Protein AF-A0AA39PTC0-F1 (afdb_monomer_lite)

Radius of gyration: 23.81 Å; chains: 1; bounding box: 65×53×50 Å

InterPro domains:
  IPR001563 Peptidase S10, serine carboxypeptidase [PF00450] (90-148)
  IPR001563 Peptidase S10, serine carboxypeptidase [PTHR11802] (92-145)
  IPR029058 Alpha/Beta hydrolase fold [G3DSA:3.40.50.1820] (78-159)
  IPR029058 Alpha/Beta hydrolase fold [SSF53474] (86-148)

Sequence (159 aa):
MFTNTMIMIWTALTLIFSLLLQFCTATAPPPLLIIENPITLNSQATLTTCTNNDPTSLACLSSTYFTTLQHPLYPYHSVRIKKTTFCDTTVQAYTGYIDISQTCHLFFYFFESRSDPDRDDVVFWTNGGPGCSSLVGLFMELGPCHVDVLGNGAETKLE

Structure (mmCIF, N/CA/C/O backbone):
data_AF-A0AA39PTC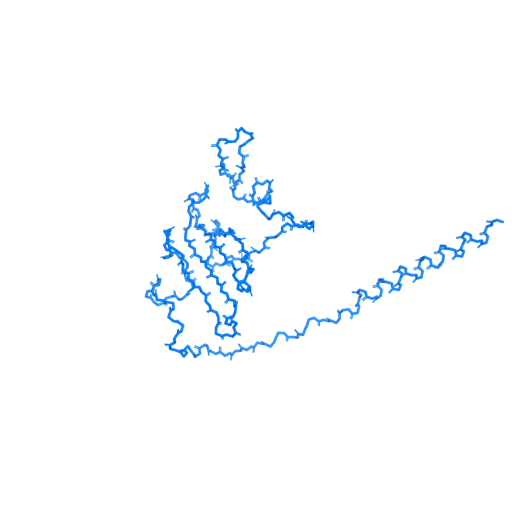0-F1
#
_entry.id   AF-A0AA39PTC0-F1
#
loop_
_atom_site.group_PDB
_atom_site.id
_atom_site.type_symbol
_atom_site.label_atom_id
_atom_site.label_alt_id
_atom_site.label_comp_id
_atom_site.label_asym_id
_atom_site.label_entity_id
_atom_site.label_seq_id
_atom_site.pdbx_PDB_ins_code
_atom_site.Cartn_x
_atom_site.Cartn_y
_atom_site.Cartn_z
_atom_site.occupancy
_atom_site.B_iso_or_equiv
_atom_site.auth_seq_id
_atom_site.auth_comp_id
_atom_site.auth_asym_id
_atom_site.auth_atom_id
_atom_site.pdbx_PDB_model_num
ATOM 1 N N . MET A 1 1 ? 37.214 -38.868 33.745 1.00 55.59 1 MET A N 1
ATOM 2 C CA . MET A 1 1 ? 36.815 -37.554 33.190 1.00 55.59 1 MET A CA 1
ATOM 3 C C . MET A 1 1 ? 35.956 -37.639 31.917 1.00 55.59 1 MET A C 1
ATOM 5 O O . MET A 1 1 ? 35.453 -36.608 31.508 1.00 55.59 1 MET A O 1
ATOM 9 N N . PHE A 1 2 ? 35.724 -38.821 31.320 1.00 53.22 2 PHE A N 1
ATOM 10 C CA . PHE A 1 2 ? 34.975 -38.960 30.052 1.00 53.22 2 PHE A CA 1
ATOM 11 C C . PHE A 1 2 ? 33.465 -39.245 30.186 1.00 53.22 2 PHE A C 1
ATOM 13 O O . PHE A 1 2 ? 32.731 -39.122 29.213 1.00 53.22 2 PHE A O 1
ATOM 20 N N . THR A 1 3 ? 32.970 -39.593 31.375 1.00 56.72 3 THR A N 1
ATOM 21 C CA . THR A 1 3 ? 31.566 -39.995 31.582 1.00 56.72 3 THR A CA 1
ATOM 22 C C . THR A 1 3 ? 30.594 -38.819 31.711 1.00 56.72 3 THR A C 1
ATOM 24 O O . THR A 1 3 ? 29.478 -38.897 31.209 1.00 56.72 3 THR A O 1
ATOM 27 N N . ASN A 1 4 ? 31.014 -37.698 32.305 1.00 54.69 4 ASN A N 1
ATOM 28 C CA . ASN A 1 4 ? 30.128 -36.542 32.509 1.00 54.69 4 ASN A CA 1
ATOM 29 C C . ASN A 1 4 ? 29.844 -35.770 31.209 1.00 54.69 4 ASN A C 1
ATOM 31 O O . ASN A 1 4 ? 28.731 -35.290 31.007 1.00 54.69 4 ASN A O 1
ATOM 35 N N . THR A 1 5 ? 30.811 -35.711 30.289 1.00 61.56 5 THR A N 1
ATOM 36 C CA . THR A 1 5 ? 30.650 -35.023 28.999 1.00 61.56 5 THR A CA 1
ATOM 37 C C . THR A 1 5 ? 29.716 -35.786 28.058 1.00 61.56 5 THR A C 1
ATOM 39 O O . THR A 1 5 ? 28.907 -35.172 27.369 1.00 61.56 5 THR A O 1
ATOM 42 N N . MET A 1 6 ? 29.757 -37.126 28.069 1.00 65.38 6 MET A N 1
ATOM 43 C CA . MET A 1 6 ? 28.820 -37.942 27.285 1.00 65.38 6 MET A CA 1
ATOM 44 C C . MET A 1 6 ? 27.375 -37.809 27.775 1.00 65.38 6 MET A C 1
ATOM 46 O O . MET A 1 6 ? 26.470 -37.742 26.949 1.00 65.38 6 MET A O 1
ATOM 50 N N . ILE A 1 7 ? 27.153 -37.717 29.090 1.00 72.44 7 ILE A N 1
ATOM 51 C CA . ILE A 1 7 ? 25.808 -37.546 29.663 1.00 72.44 7 ILE A CA 1
ATOM 52 C C . ILE A 1 7 ? 25.203 -36.200 29.248 1.00 72.44 7 ILE A C 1
ATOM 54 O O . ILE A 1 7 ? 24.040 -36.158 28.860 1.00 72.44 7 ILE A O 1
ATOM 58 N N . MET A 1 8 ? 25.990 -35.118 29.245 1.00 68.19 8 MET A N 1
ATOM 59 C CA . MET A 1 8 ? 25.512 -33.800 28.807 1.00 68.19 8 MET A CA 1
ATOM 60 C C . MET A 1 8 ? 25.172 -33.735 27.313 1.00 68.19 8 MET A C 1
ATOM 62 O O . MET A 1 8 ? 24.211 -33.074 26.926 1.00 68.19 8 MET A O 1
ATOM 66 N N . ILE A 1 9 ? 25.940 -34.419 26.462 1.00 76.88 9 ILE A N 1
ATOM 67 C CA . ILE A 1 9 ? 25.659 -34.467 25.020 1.00 76.88 9 ILE A CA 1
ATOM 68 C C . ILE A 1 9 ? 24.386 -35.278 24.758 1.00 76.88 9 ILE A C 1
ATOM 70 O O . ILE A 1 9 ? 23.563 -34.893 23.929 1.00 76.88 9 ILE A O 1
ATOM 74 N N . TRP A 1 10 ? 24.191 -36.372 25.497 1.00 72.56 10 TRP A N 1
ATOM 75 C CA . TRP A 1 10 ? 23.012 -37.218 25.348 1.00 72.56 10 TRP A CA 1
ATOM 76 C C . TRP A 1 10 ? 21.736 -36.502 25.805 1.00 72.56 10 TRP A C 1
ATOM 78 O O . TRP A 1 10 ? 20.737 -36.524 25.089 1.00 72.56 10 TRP A O 1
ATOM 88 N N . THR A 1 11 ? 21.778 -35.768 26.924 1.00 76.69 11 THR A N 1
ATOM 89 C CA . THR A 1 11 ? 20.628 -34.969 27.377 1.00 76.69 11 THR A CA 1
ATOM 90 C C . THR A 1 11 ? 20.315 -33.813 26.424 1.00 76.69 11 THR A C 1
ATOM 92 O O . THR A 1 11 ? 19.148 -33.607 26.088 1.00 76.69 11 THR A O 1
ATOM 95 N N . ALA A 1 12 ? 21.330 -33.116 25.901 1.00 75.94 12 ALA A N 1
ATOM 96 C CA . ALA A 1 12 ? 21.140 -32.047 24.919 1.00 75.94 12 ALA A CA 1
ATOM 97 C C . ALA A 1 12 ? 20.524 -32.556 23.602 1.00 75.94 12 ALA A C 1
ATOM 99 O O . ALA A 1 12 ? 19.589 -31.944 23.087 1.00 75.94 12 ALA A O 1
ATOM 100 N N . LEU A 1 13 ? 20.976 -33.706 23.090 1.00 76.06 13 LEU A N 1
ATOM 101 C CA . LEU A 1 13 ? 20.413 -34.314 21.879 1.00 76.06 13 LEU A CA 1
ATOM 102 C C . LEU A 1 13 ? 18.972 -34.795 22.088 1.00 76.06 13 LEU A C 1
ATOM 104 O O . LEU A 1 13 ? 18.135 -34.590 21.211 1.00 76.06 13 LEU A O 1
ATOM 108 N N . THR A 1 14 ? 18.646 -35.362 23.255 1.00 74.94 14 THR A N 1
ATOM 109 C CA . THR A 1 14 ? 17.258 -35.754 23.564 1.00 74.94 14 THR A CA 1
ATOM 110 C C . THR A 1 14 ? 16.320 -34.552 23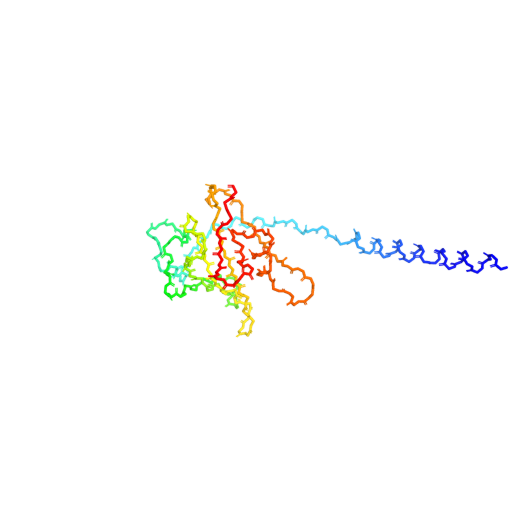.703 1.00 74.94 14 THR A C 1
ATOM 112 O O . THR A 1 14 ? 15.172 -34.628 23.265 1.00 74.94 14 THR A O 1
ATOM 115 N N . LEU A 1 15 ? 16.797 -33.418 24.230 1.00 73.50 15 LEU A N 1
ATOM 116 C CA . LEU A 1 15 ? 16.018 -32.177 24.310 1.00 73.50 15 LEU A CA 1
ATOM 117 C C . LEU A 1 15 ? 15.799 -31.552 22.928 1.00 73.50 15 LEU A C 1
ATOM 119 O O . LEU A 1 15 ? 14.682 -31.149 22.622 1.00 73.50 15 LEU A O 1
ATOM 123 N N . ILE A 1 16 ? 16.818 -31.542 22.064 1.00 79.62 16 ILE A N 1
ATOM 124 C CA . ILE A 1 16 ? 16.700 -31.046 20.683 1.00 79.62 16 ILE A CA 1
ATOM 125 C C . ILE A 1 16 ? 15.741 -31.923 19.867 1.00 79.62 16 ILE A C 1
ATOM 127 O O . ILE A 1 16 ? 14.890 -31.397 19.152 1.00 79.62 16 ILE A O 1
ATOM 131 N N . PHE A 1 17 ? 15.810 -33.249 20.018 1.00 73.12 17 PHE A N 1
ATOM 132 C CA . PHE A 1 17 ? 14.887 -34.175 19.356 1.00 73.12 17 PHE A CA 1
ATOM 133 C C . PHE A 1 17 ? 13.441 -34.017 19.859 1.00 73.12 17 PHE A C 1
ATOM 135 O O . PHE A 1 17 ? 12.502 -34.072 19.068 1.00 73.12 17 PHE A O 1
ATOM 142 N N . SER A 1 18 ? 13.257 -33.731 21.153 1.00 68.19 18 SER A N 1
ATOM 143 C CA . SER A 1 18 ? 11.934 -33.470 21.743 1.00 68.19 18 SER A CA 1
ATOM 144 C C . SER A 1 18 ? 11.350 -32.124 21.293 1.00 68.19 18 SER A C 1
ATOM 146 O O . SER A 1 18 ? 10.163 -32.046 20.988 1.00 68.19 18 SER A O 1
ATOM 148 N N . LEU A 1 19 ? 12.175 -31.076 21.174 1.00 63.25 19 LEU A N 1
ATOM 149 C CA . LEU A 1 19 ? 11.752 -29.785 20.619 1.00 63.25 19 LEU A CA 1
ATOM 150 C C . LEU A 1 19 ? 11.403 -29.889 19.127 1.00 63.25 19 LEU A C 1
ATOM 152 O O . LEU A 1 19 ? 10.414 -29.302 18.699 1.00 63.25 19 LEU A O 1
ATOM 156 N N . LEU A 1 20 ? 12.149 -30.675 18.345 1.00 61.69 20 LEU A N 1
ATOM 157 C CA . LEU A 1 20 ? 11.850 -30.919 16.928 1.00 61.69 20 LEU A CA 1
ATOM 158 C C . LEU A 1 20 ? 10.540 -31.699 16.724 1.00 61.69 20 LEU A C 1
ATOM 160 O O . LEU A 1 20 ? 9.801 -31.404 15.785 1.00 61.69 20 LEU A O 1
ATOM 164 N N . LEU A 1 21 ? 10.196 -32.629 17.623 1.00 58.66 21 LEU A N 1
ATOM 165 C CA . LEU A 1 21 ? 8.891 -33.304 17.605 1.00 58.66 21 LEU A CA 1
ATOM 166 C C . LEU A 1 21 ? 7.730 -32.352 17.955 1.00 58.66 21 LEU A C 1
ATOM 168 O O . LEU A 1 21 ? 6.632 -32.492 17.412 1.00 58.66 21 LEU A O 1
ATOM 172 N N . GLN A 1 22 ? 7.977 -31.353 18.808 1.00 54.62 22 GLN A N 1
ATOM 173 C CA . GLN A 1 22 ? 6.981 -30.348 19.191 1.00 54.62 22 GLN A CA 1
ATOM 174 C C . GLN A 1 22 ? 6.604 -29.420 18.019 1.00 54.62 22 GLN A C 1
ATOM 176 O O . GLN A 1 22 ? 5.454 -29.001 17.919 1.00 54.62 22 GLN A O 1
ATOM 181 N N . PHE A 1 23 ? 7.535 -29.142 17.096 1.00 50.25 23 PHE A N 1
ATOM 182 C CA . PHE A 1 23 ? 7.259 -28.358 15.880 1.00 50.25 23 PHE A CA 1
ATOM 183 C C . PHE A 1 23 ? 6.652 -29.183 14.732 1.00 50.25 23 PHE A C 1
ATOM 185 O O . PHE A 1 23 ? 6.116 -28.607 13.789 1.00 50.25 23 PHE A O 1
ATOM 192 N N . CYS A 1 24 ? 6.692 -30.518 14.805 1.00 46.88 24 CYS A N 1
ATOM 193 C CA . CYS A 1 24 ? 6.167 -31.400 13.756 1.00 46.88 24 CYS A CA 1
ATOM 194 C C . CYS A 1 24 ? 4.695 -31.810 13.976 1.00 46.88 24 CYS A C 1
ATOM 196 O O . CYS A 1 24 ? 4.053 -32.327 13.067 1.00 46.88 24 CYS A O 1
ATOM 198 N N . THR A 1 25 ? 4.131 -31.559 15.164 1.00 47.31 25 THR A N 1
ATOM 199 C CA . THR A 1 25 ? 2.728 -31.886 15.496 1.00 47.31 25 THR A CA 1
ATOM 200 C C . THR A 1 25 ? 1.783 -30.686 15.442 1.00 47.31 25 THR A C 1
ATOM 202 O O . THR A 1 25 ? 0.636 -30.789 15.878 1.00 47.31 25 THR A O 1
ATOM 205 N N . ALA A 1 26 ? 2.214 -29.570 14.842 1.00 43.88 26 ALA A N 1
ATOM 206 C CA . ALA A 1 26 ? 1.293 -28.538 14.385 1.00 43.88 26 ALA A CA 1
ATOM 207 C C . ALA A 1 26 ? 0.430 -29.126 13.259 1.00 43.88 26 ALA A C 1
ATOM 209 O O . ALA A 1 26 ? 0.799 -29.166 12.088 1.00 43.88 26 ALA A O 1
ATOM 210 N N . THR A 1 27 ? -0.699 -29.672 13.695 1.00 47.50 27 THR A N 1
ATOM 211 C CA . THR A 1 27 ? -1.853 -30.118 12.928 1.00 47.50 27 THR A CA 1
ATOM 212 C C . THR A 1 27 ? -2.045 -29.306 11.657 1.00 47.50 27 THR A C 1
ATOM 214 O O . THR A 1 27 ? -2.059 -28.075 11.693 1.00 47.50 27 THR A O 1
ATOM 217 N N . ALA A 1 28 ? -2.216 -30.041 10.559 1.00 52.59 28 ALA A N 1
ATOM 218 C CA . ALA A 1 28 ? -2.551 -29.543 9.238 1.00 52.59 28 ALA A CA 1
ATOM 219 C C . ALA A 1 28 ? -3.572 -28.387 9.280 1.00 52.59 28 ALA A C 1
ATOM 221 O O . ALA A 1 28 ? -4.484 -28.412 10.115 1.00 52.59 28 ALA A O 1
ATOM 222 N N . PRO A 1 29 ? -3.461 -27.401 8.372 1.00 52.69 29 PRO A N 1
ATOM 223 C CA . PRO A 1 29 ? -4.493 -26.386 8.227 1.00 52.69 29 PRO A CA 1
ATOM 224 C C . PRO A 1 29 ? -5.843 -27.083 7.976 1.00 52.69 29 PRO A C 1
ATOM 226 O O . PRO A 1 29 ? -5.893 -28.042 7.197 1.00 52.69 29 PRO A O 1
ATOM 229 N N . PRO A 1 30 ? -6.930 -26.658 8.646 1.00 52.47 30 PRO A N 1
ATOM 230 C CA . PRO A 1 30 ? -8.250 -27.217 8.394 1.00 52.47 30 PRO A CA 1
ATOM 231 C C . PRO A 1 30 ? -8.582 -27.075 6.901 1.00 52.47 30 PRO A C 1
ATOM 233 O O . PRO A 1 30 ? -8.183 -26.081 6.286 1.00 52.47 30 PRO A O 1
ATOM 236 N N . PRO A 1 31 ? -9.286 -28.051 6.300 1.00 41.75 31 PRO A N 1
ATOM 237 C CA . PRO A 1 31 ? -9.683 -27.954 4.906 1.00 41.75 31 PRO A CA 1
ATOM 238 C C . PRO A 1 31 ? -10.467 -26.658 4.717 1.00 41.75 31 PRO A C 1
ATOM 240 O O . PRO A 1 31 ? -11.396 -26.368 5.475 1.00 41.75 31 PRO A O 1
ATOM 243 N N . LEU A 1 32 ? -10.052 -25.878 3.719 1.00 38.69 32 LEU A N 1
ATOM 244 C CA . LEU A 1 32 ? -10.781 -24.714 3.243 1.00 38.69 32 LEU A CA 1
ATOM 245 C C . LEU A 1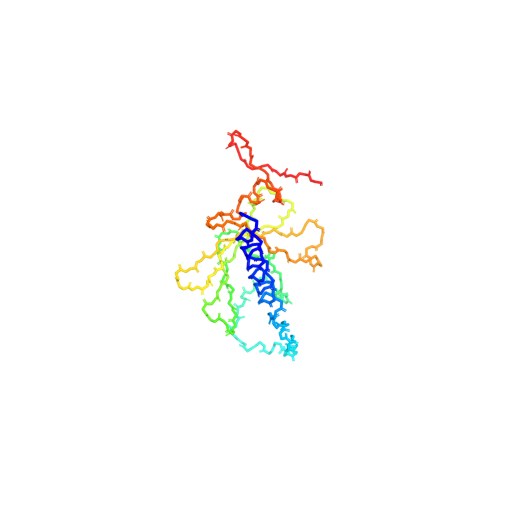 32 ? -12.229 -25.141 2.999 1.00 38.69 32 LEU A C 1
ATOM 247 O O . LEU A 1 32 ? -12.518 -25.895 2.070 1.00 38.69 32 LEU A O 1
ATOM 251 N N . LEU A 1 33 ? -13.139 -24.678 3.856 1.00 30.98 33 LEU A N 1
ATOM 252 C CA . LEU A 1 33 ? -14.552 -24.682 3.527 1.00 30.98 33 LEU A CA 1
ATOM 253 C C . LEU A 1 33 ? -14.704 -23.696 2.374 1.00 30.98 33 LEU A C 1
ATOM 255 O O . LEU A 1 33 ? -14.660 -22.483 2.576 1.00 30.98 33 LEU A O 1
ATOM 259 N N . ILE A 1 34 ? -14.836 -24.233 1.162 1.00 31.59 34 ILE A N 1
ATOM 260 C CA . ILE A 1 34 ? -15.338 -23.485 0.018 1.00 31.59 34 ILE A CA 1
ATOM 261 C C . ILE A 1 34 ? -16.768 -23.094 0.390 1.00 31.59 34 ILE A C 1
ATOM 263 O O . ILE A 1 34 ? -17.708 -23.876 0.261 1.00 31.59 34 ILE A O 1
ATOM 267 N N . ILE A 1 35 ? -16.919 -21.888 0.927 1.00 29.52 35 ILE A N 1
ATOM 268 C CA . ILE A 1 35 ? -18.204 -21.214 0.961 1.00 29.52 35 ILE A CA 1
ATOM 269 C C . ILE A 1 35 ? -18.430 -20.736 -0.473 1.00 29.52 35 ILE A C 1
ATOM 271 O O . ILE A 1 35 ? -18.071 -19.617 -0.832 1.00 29.52 35 ILE A O 1
ATOM 275 N N . GLU A 1 36 ? -19.016 -21.596 -1.306 1.00 39.31 36 GLU A N 1
ATOM 276 C CA . GLU A 1 36 ? -19.769 -21.133 -2.470 1.00 39.31 36 GLU A CA 1
ATOM 277 C C . GLU A 1 36 ? -21.052 -20.480 -1.954 1.00 39.31 36 GLU A C 1
ATOM 279 O O . GLU A 1 36 ? -22.135 -21.054 -2.015 1.00 39.31 36 GLU A O 1
ATOM 284 N N . ASN A 1 37 ? -20.934 -19.281 -1.388 1.00 34.59 37 ASN A N 1
ATOM 285 C CA . ASN A 1 37 ? -22.090 -18.411 -1.286 1.00 34.59 37 ASN A CA 1
ATOM 286 C C . ASN A 1 37 ? -21.953 -17.384 -2.402 1.00 34.59 37 ASN A C 1
ATOM 288 O O . ASN A 1 37 ? -21.028 -16.565 -2.347 1.00 34.59 37 ASN A O 1
ATOM 292 N N . PRO A 1 38 ? -22.846 -17.399 -3.410 1.00 33.00 38 PRO A N 1
ATOM 293 C CA . PRO A 1 38 ? -22.957 -16.261 -4.297 1.00 33.00 38 PRO A CA 1
ATOM 294 C C . PRO A 1 38 ? -23.216 -15.065 -3.391 1.00 33.00 38 PRO A C 1
ATOM 296 O O . PRO A 1 38 ? -24.084 -15.114 -2.517 1.00 33.00 38 PRO A O 1
ATOM 299 N N . ILE A 1 39 ? -22.401 -14.029 -3.547 1.00 34.38 39 ILE A N 1
ATOM 300 C CA . ILE A 1 39 ? -22.547 -12.777 -2.825 1.00 34.38 39 ILE A CA 1
ATOM 301 C C . ILE A 1 39 ? -23.942 -12.242 -3.170 1.00 34.38 39 ILE A C 1
ATOM 303 O O . ILE A 1 39 ? -24.129 -11.546 -4.165 1.00 34.38 39 ILE A O 1
ATOM 307 N N . THR A 1 40 ? -24.956 -12.576 -2.372 1.00 29.39 40 THR A N 1
ATOM 308 C CA . THR A 1 40 ? -26.200 -11.819 -2.339 1.00 29.39 40 THR A CA 1
ATOM 309 C C . THR A 1 40 ? -25.841 -10.535 -1.620 1.00 29.39 40 THR A C 1
ATOM 311 O O . THR A 1 40 ? -25.803 -10.460 -0.390 1.00 29.39 40 THR A O 1
ATOM 314 N N . LEU A 1 41 ? -25.419 -9.568 -2.433 1.00 36.72 41 LEU A N 1
ATOM 315 C CA . LEU A 1 41 ? -25.026 -8.235 -2.029 1.00 36.72 41 LEU A CA 1
ATOM 316 C C . LEU A 1 41 ? -26.282 -7.534 -1.502 1.00 36.72 41 LEU A C 1
ATOM 318 O O . LEU A 1 41 ? -27.042 -6.918 -2.248 1.00 36.72 41 LEU A O 1
ATOM 322 N N . ASN A 1 42 ? -26.529 -7.666 -0.203 1.00 36.50 42 ASN A N 1
ATOM 323 C CA . ASN A 1 42 ? -27.616 -6.977 0.479 1.00 36.50 42 ASN A CA 1
ATOM 324 C C . ASN A 1 42 ? -27.228 -5.492 0.617 1.00 36.50 42 ASN A C 1
ATOM 326 O O . ASN A 1 42 ? -26.666 -5.050 1.613 1.00 36.50 42 ASN A O 1
ATOM 330 N N . SER A 1 43 ? -27.436 -4.768 -0.482 1.00 40.03 43 SER A N 1
ATOM 331 C CA . SER A 1 43 ? -27.845 -3.367 -0.643 1.00 40.03 43 SER A CA 1
ATOM 332 C C . SER A 1 43 ? -27.188 -2.210 0.129 1.00 40.03 43 SER A C 1
ATOM 334 O O . SER A 1 43 ? -27.672 -1.097 -0.054 1.00 40.03 43 SER A O 1
ATOM 336 N N . GLN A 1 44 ? -26.123 -2.362 0.929 1.00 34.91 44 GLN A N 1
ATOM 337 C CA . GLN A 1 44 ? -25.479 -1.194 1.582 1.00 34.91 44 GLN A CA 1
ATOM 338 C C . GLN A 1 44 ? -23.943 -1.198 1.685 1.00 34.91 44 GLN A C 1
ATOM 340 O O . GLN A 1 44 ? -23.376 -0.262 2.243 1.00 34.91 44 GLN A O 1
ATOM 345 N N . ALA A 1 45 ? -23.237 -2.143 1.057 1.00 38.44 45 ALA A N 1
ATOM 346 C CA . ALA A 1 45 ? -21.833 -1.917 0.703 1.00 38.44 45 ALA A CA 1
ATOM 347 C C . ALA A 1 45 ? -21.780 -1.116 -0.608 1.00 38.44 45 ALA A C 1
ATOM 349 O O . ALA A 1 45 ? -21.460 -1.640 -1.672 1.00 38.44 45 ALA A O 1
ATOM 350 N N . THR A 1 46 ? -22.174 0.157 -0.559 1.00 33.41 46 THR A N 1
ATOM 351 C CA . THR A 1 46 ? -21.990 1.075 -1.684 1.00 33.41 46 THR A CA 1
ATOM 352 C C . THR A 1 46 ? -20.505 1.407 -1.816 1.00 33.41 46 THR A C 1
ATOM 354 O O . THR A 1 46 ? -20.040 2.448 -1.348 1.00 33.41 46 THR A O 1
ATOM 357 N N . LEU A 1 47 ? -19.763 0.528 -2.500 1.00 43.69 47 LEU A N 1
ATOM 358 C CA . LEU A 1 47 ? -18.638 0.919 -3.351 1.00 43.69 47 LEU A CA 1
ATOM 359 C C . LEU A 1 47 ? -19.246 1.866 -4.388 1.00 43.69 47 LEU A C 1
ATOM 361 O O . LEU A 1 47 ? -19.736 1.451 -5.436 1.00 43.69 47 LEU A O 1
ATOM 365 N N . THR A 1 48 ? -19.384 3.135 -4.005 1.00 40.38 48 THR A N 1
ATOM 366 C CA . THR A 1 48 ? -20.047 4.144 -4.826 1.00 40.38 48 THR A CA 1
ATOM 367 C C . THR A 1 48 ? -19.113 4.435 -5.991 1.00 40.38 48 THR A C 1
ATOM 369 O O . THR A 1 48 ? -18.201 5.245 -5.891 1.00 40.38 48 THR A O 1
ATOM 372 N N . THR A 1 49 ? -19.333 3.660 -7.053 1.00 42.97 49 THR A N 1
ATOM 373 C CA . THR A 1 49 ? -19.000 3.901 -8.457 1.00 42.97 49 THR A CA 1
ATOM 374 C C . THR A 1 49 ? -17.575 4.339 -8.717 1.00 42.97 49 THR A C 1
ATOM 376 O O . THR A 1 49 ? -17.277 5.499 -8.990 1.00 42.97 49 THR A O 1
ATOM 379 N N . CYS A 1 50 ? -16.721 3.334 -8.721 1.00 50.81 50 CYS A N 1
ATOM 380 C CA . CYS A 1 50 ? -15.445 3.390 -9.390 1.00 50.81 50 CYS A CA 1
ATOM 381 C C . CYS A 1 50 ? -15.564 2.860 -10.841 1.00 50.81 50 CYS A C 1
ATOM 383 O O . CYS A 1 50 ? -14.840 3.306 -11.723 1.00 50.81 50 CYS A O 1
ATOM 385 N N . THR A 1 51 ? -16.581 2.045 -11.148 1.00 47.62 51 THR A N 1
ATOM 386 C CA . THR A 1 51 ? -17.028 1.773 -12.523 1.00 47.62 51 THR A CA 1
ATOM 387 C C . THR A 1 51 ? -18.528 1.481 -12.563 1.00 47.62 51 THR A C 1
ATOM 389 O O . THR A 1 51 ? -19.139 1.039 -11.588 1.00 47.62 51 THR A O 1
ATOM 392 N N . ASN A 1 52 ? -19.124 1.715 -13.729 1.00 50.88 52 ASN A N 1
ATOM 393 C CA . ASN A 1 52 ? -20.318 0.993 -14.129 1.00 50.88 52 ASN A CA 1
ATOM 394 C C . ASN A 1 52 ? -19.906 -0.478 -14.341 1.00 50.88 52 ASN A C 1
ATOM 396 O O . ASN A 1 52 ? -19.209 -0.779 -15.304 1.00 50.88 52 ASN A O 1
ATOM 400 N N . ASN A 1 53 ? -20.366 -1.362 -13.452 1.00 49.56 53 ASN A N 1
ATOM 401 C CA . ASN A 1 53 ? -20.433 -2.827 -13.593 1.00 49.56 53 ASN A CA 1
ATOM 402 C C . ASN A 1 53 ? -19.185 -3.703 -13.349 1.00 49.56 53 ASN A C 1
ATOM 404 O O . ASN A 1 53 ? -19.312 -4.906 -13.563 1.00 49.56 53 ASN A O 1
ATOM 408 N N . ASP A 1 54 ? -18.053 -3.201 -12.840 1.00 53.22 54 ASP A N 1
ATOM 409 C CA . ASP A 1 54 ? -16.959 -4.088 -12.398 1.00 53.22 54 ASP A CA 1
ATOM 410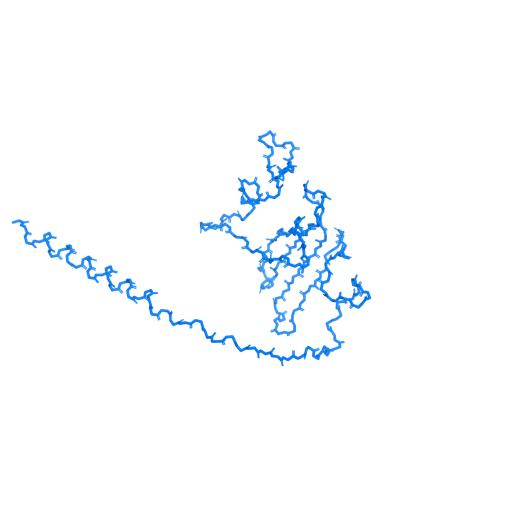 C C . ASP A 1 54 ? -16.420 -3.736 -10.991 1.00 53.22 54 ASP A C 1
ATOM 412 O O . ASP A 1 54 ? -15.686 -2.753 -10.837 1.00 53.22 54 ASP A O 1
ATOM 416 N N . PRO A 1 55 ? -16.779 -4.506 -9.943 1.00 55.50 55 PRO A N 1
ATOM 417 C CA . PRO A 1 55 ? -16.386 -4.228 -8.564 1.00 55.50 55 PRO A CA 1
ATOM 418 C C . PRO A 1 55 ? -14.913 -4.540 -8.247 1.00 55.50 55 PRO A C 1
ATOM 420 O O . PRO A 1 55 ? -14.496 -4.272 -7.120 1.00 55.50 55 PRO A O 1
ATOM 423 N N . THR A 1 56 ? -14.129 -5.095 -9.182 1.00 58.38 56 THR A N 1
ATOM 424 C CA . THR A 1 56 ? -12.739 -5.516 -8.918 1.00 58.38 56 THR A CA 1
ATOM 425 C C . THR A 1 56 ? -11.663 -4.517 -9.348 1.00 58.38 56 THR A C 1
ATOM 427 O O . THR A 1 56 ? -10.503 -4.692 -8.987 1.00 58.38 56 THR A O 1
ATOM 430 N N . SER A 1 57 ? -12.013 -3.443 -10.066 1.00 68.62 57 SER A N 1
ATOM 431 C CA . SER A 1 57 ? -11.014 -2.516 -10.616 1.00 68.62 57 SER A CA 1
ATOM 432 C C . SER A 1 57 ? -10.633 -1.375 -9.660 1.00 68.62 57 SER A C 1
ATOM 434 O O . SER A 1 57 ? -11.481 -0.600 -9.213 1.00 68.62 57 SER A O 1
ATOM 436 N N . LEU A 1 58 ? -9.327 -1.214 -9.408 1.00 78.06 58 LEU A N 1
ATOM 437 C CA . LEU A 1 58 ? -8.741 -0.113 -8.625 1.00 78.06 58 LEU A CA 1
ATOM 438 C C . LEU A 1 58 ? -8.381 1.119 -9.483 1.00 78.06 58 LEU A C 1
ATOM 440 O O . LEU A 1 58 ? -7.930 2.143 -8.959 1.00 78.06 58 LEU A O 1
ATOM 444 N N . ALA A 1 59 ? -8.549 1.058 -10.808 1.00 76.56 59 ALA A N 1
ATOM 445 C CA . ALA A 1 59 ? -8.017 2.052 -11.753 1.00 76.56 59 ALA A CA 1
ATOM 446 C C . ALA A 1 59 ? -8.597 3.470 -11.573 1.00 76.56 59 ALA A C 1
ATOM 448 O O . ALA A 1 59 ? -7.925 4.481 -11.803 1.00 76.56 59 ALA A O 1
ATOM 449 N N . CYS A 1 60 ? -9.846 3.514 -11.135 1.00 78.81 60 CYS A N 1
ATOM 450 C CA . CYS A 1 60 ? -10.710 4.671 -10.911 1.00 78.81 60 CYS A CA 1
ATOM 451 C C . CYS A 1 60 ? -10.455 5.435 -9.602 1.00 78.81 60 CYS A C 1
ATOM 453 O O . CYS A 1 60 ? -11.065 6.483 -9.382 1.00 78.81 60 CYS A O 1
ATOM 455 N N . LEU A 1 61 ? -9.611 4.910 -8.707 1.00 86.56 61 LEU A N 1
ATOM 456 C CA . LEU A 1 61 ? -9.364 5.549 -7.421 1.00 86.56 61 LEU A CA 1
ATOM 457 C C . LEU A 1 61 ? -8.761 6.944 -7.619 1.00 86.56 61 LEU A C 1
ATOM 459 O O . LEU A 1 61 ? -7.859 7.155 -8.432 1.00 86.56 61 LEU A O 1
ATOM 463 N N . SER A 1 62 ? -9.236 7.901 -6.825 1.00 86.06 62 SER A N 1
ATOM 464 C CA . SER A 1 62 ? -8.675 9.249 -6.806 1.00 86.06 62 SER A CA 1
ATOM 465 C C . SER A 1 62 ? -7.241 9.251 -6.271 1.00 86.06 62 SER A C 1
ATOM 467 O O . SER A 1 62 ? -6.891 8.480 -5.377 1.00 86.06 62 SER A O 1
ATOM 469 N N . SER A 1 63 ? -6.435 10.201 -6.749 1.00 88.38 63 SER A N 1
ATOM 470 C CA . SER A 1 63 ? -5.109 10.502 -6.198 1.00 88.38 63 SER A CA 1
ATOM 471 C C . SER A 1 63 ? -5.134 11.437 -4.982 1.00 88.38 63 SER A C 1
ATOM 473 O O . SER A 1 63 ? -4.221 11.422 -4.154 1.00 88.38 63 SER A O 1
ATOM 475 N N . THR A 1 64 ? -6.195 12.236 -4.846 1.00 86.06 64 THR A N 1
ATOM 476 C CA . THR A 1 64 ? -6.313 13.271 -3.808 1.00 86.06 64 THR A CA 1
ATOM 477 C C . THR A 1 64 ? -6.880 12.747 -2.488 1.00 86.06 64 THR A C 1
ATOM 479 O O . THR A 1 64 ? -6.312 13.013 -1.431 1.00 86.06 64 THR A O 1
ATOM 482 N N . TYR A 1 65 ? -7.992 12.006 -2.527 1.00 86.31 65 TYR A N 1
ATOM 483 C CA . TYR A 1 65 ? -8.686 11.502 -1.339 1.00 86.31 65 TYR A CA 1
ATOM 484 C C . TYR A 1 65 ? -8.585 9.980 -1.197 1.00 86.31 65 TYR A C 1
ATOM 486 O O . TYR A 1 65 ? -8.415 9.258 -2.177 1.00 86.31 65 TYR A O 1
ATOM 494 N N . PHE A 1 66 ? -8.708 9.503 0.043 1.00 89.12 66 PHE A N 1
ATOM 495 C CA . PHE A 1 66 ? -8.776 8.077 0.351 1.00 89.12 66 PHE A CA 1
ATOM 496 C C . PHE A 1 66 ? -10.193 7.544 0.151 1.00 89.12 66 PHE A C 1
ATOM 498 O O . PHE A 1 66 ? -11.165 8.172 0.566 1.00 89.12 66 PHE A O 1
ATOM 505 N N . THR A 1 67 ? -10.283 6.356 -0.435 1.00 86.88 67 THR A N 1
ATOM 506 C CA . THR A 1 67 ? -11.497 5.540 -0.479 1.00 86.88 67 THR A CA 1
ATOM 507 C C . THR A 1 67 ? -11.397 4.467 0.595 1.00 86.88 67 THR A C 1
ATOM 509 O O . THR A 1 67 ? -10.358 3.820 0.721 1.00 86.88 67 THR A O 1
ATOM 512 N N . THR A 1 68 ? -12.460 4.282 1.375 1.00 88.50 68 THR A N 1
ATOM 513 C CA . THR A 1 68 ? -12.505 3.276 2.441 1.00 88.50 68 THR A CA 1
ATOM 514 C C . THR A 1 68 ? -13.266 2.046 1.965 1.00 88.50 68 THR A C 1
ATOM 516 O O . THR A 1 68 ? -14.426 2.143 1.573 1.00 88.50 68 THR A O 1
ATOM 519 N N . LEU A 1 69 ? -12.618 0.889 2.040 1.00 87.50 69 LEU A N 1
ATOM 520 C CA . LEU A 1 69 ? -13.179 -0.427 1.766 1.00 87.50 69 LEU A CA 1
ATOM 521 C C . LEU A 1 69 ? -13.377 -1.163 3.092 1.00 87.50 69 LEU A C 1
ATOM 523 O O . LEU A 1 69 ? -12.492 -1.166 3.949 1.00 87.50 69 LEU A O 1
ATOM 527 N N . GLN A 1 70 ? -14.541 -1.776 3.271 1.00 85.12 70 GLN A N 1
ATOM 528 C CA . GLN A 1 70 ? -14.908 -2.510 4.481 1.00 85.12 70 GLN A CA 1
ATOM 529 C C . GLN A 1 70 ? -15.572 -3.825 4.108 1.00 85.12 70 GLN A C 1
ATOM 531 O O . GLN A 1 70 ? -16.283 -3.909 3.106 1.00 85.12 70 GLN A O 1
ATOM 536 N N . HIS A 1 71 ? -15.354 -4.846 4.935 1.00 82.69 71 HIS A N 1
ATOM 537 C CA . HIS A 1 71 ? -15.960 -6.153 4.736 1.00 82.69 71 HIS A CA 1
ATOM 538 C C . HIS A 1 71 ? -17.126 -6.367 5.716 1.00 82.69 71 HIS A C 1
ATOM 540 O O . HIS A 1 71 ? -16.934 -6.160 6.917 1.00 82.69 71 HIS A O 1
ATOM 546 N N . PRO A 1 72 ? -18.303 -6.851 5.270 1.00 85.75 72 PRO A N 1
ATOM 547 C CA . PRO A 1 72 ? -19.468 -7.034 6.143 1.00 85.75 72 PRO A CA 1
ATOM 548 C C . PRO A 1 72 ? -19.216 -7.943 7.355 1.00 85.75 72 PRO A C 1
ATOM 550 O O . PRO A 1 72 ? -19.790 -7.728 8.418 1.00 85.75 72 PRO A O 1
ATOM 553 N N . LEU A 1 73 ? -18.346 -8.951 7.210 1.00 90.12 73 LEU A N 1
ATOM 554 C CA . LEU A 1 73 ? -18.004 -9.881 8.299 1.00 90.12 73 LEU A CA 1
ATOM 555 C C . LEU A 1 73 ? -16.964 -9.327 9.288 1.00 90.12 73 LEU A C 1
ATOM 557 O O . LEU A 1 73 ? -16.815 -9.877 10.376 1.00 90.12 73 LEU A O 1
ATOM 561 N N . TYR A 1 74 ? -16.247 -8.257 8.934 1.00 86.56 74 TYR A N 1
ATOM 562 C CA . TYR A 1 74 ? -15.152 -7.706 9.738 1.00 86.56 74 TYR A CA 1
ATOM 563 C C . TYR A 1 74 ? -15.316 -6.190 9.908 1.00 86.56 74 TYR A C 1
ATOM 565 O O . TYR A 1 74 ? -14.527 -5.421 9.365 1.00 86.56 74 TYR A O 1
ATOM 573 N N . PRO A 1 75 ? -16.308 -5.733 10.694 1.00 84.62 75 PRO A N 1
ATOM 574 C CA . PRO A 1 75 ? -16.654 -4.311 10.802 1.00 84.62 75 PRO A CA 1
ATOM 575 C C . PRO A 1 75 ? -15.554 -3.447 11.440 1.00 84.62 75 PRO A C 1
ATOM 577 O O . PRO A 1 75 ? -15.539 -2.233 11.262 1.00 84.62 75 PRO A O 1
ATOM 580 N N . TYR A 1 76 ? -14.632 -4.060 12.188 1.00 87.25 76 TYR A N 1
ATOM 581 C CA . TYR A 1 76 ? -13.493 -3.370 12.803 1.00 87.25 76 TYR A CA 1
ATOM 582 C C . TYR A 1 76 ? -12.254 -3.299 11.905 1.00 87.25 76 TYR A C 1
ATOM 584 O O . TYR A 1 76 ? -11.261 -2.707 12.319 1.00 87.25 76 TYR A O 1
ATOM 592 N N . HIS A 1 77 ? -12.310 -3.896 10.710 1.00 91.25 77 HIS A N 1
ATOM 593 C CA . HIS A 1 77 ? -11.214 -3.885 9.752 1.00 91.25 77 HIS A CA 1
ATOM 594 C C . HIS A 1 77 ? -11.622 -3.094 8.511 1.00 91.25 77 HIS A C 1
ATOM 596 O O . HIS A 1 77 ? -12.677 -3.332 7.920 1.00 91.25 77 HIS A O 1
ATOM 602 N N . SER A 1 78 ? -10.778 -2.153 8.101 1.00 91.75 78 SER A N 1
ATOM 603 C CA . SER A 1 78 ? -10.996 -1.371 6.885 1.00 91.75 78 SER A CA 1
ATOM 604 C C . SER A 1 78 ? -9.705 -1.129 6.130 1.00 91.75 78 SER A C 1
ATOM 606 O O . SER A 1 78 ? -8.624 -1.132 6.706 1.00 91.75 78 SER A O 1
ATOM 608 N N . VAL A 1 79 ? -9.816 -0.892 4.829 1.00 92.31 79 VAL A N 1
ATOM 609 C CA . VAL A 1 79 ? -8.691 -0.496 3.985 1.00 92.31 79 VAL A CA 1
ATOM 610 C C . VAL A 1 79 ? -8.975 0.886 3.432 1.00 92.31 79 VAL A C 1
ATOM 612 O O . VAL A 1 79 ? -9.951 1.088 2.719 1.00 92.31 79 VAL A O 1
ATOM 615 N N . ARG A 1 80 ? -8.117 1.849 3.751 1.00 93.12 80 ARG A N 1
ATOM 616 C CA . ARG A 1 80 ? -8.135 3.192 3.171 1.00 93.12 80 ARG A CA 1
ATOM 617 C C . ARG A 1 80 ? -7.098 3.242 2.069 1.00 93.12 80 ARG A C 1
ATOM 619 O O . ARG A 1 80 ? -5.912 3.168 2.363 1.00 93.12 80 ARG A O 1
ATOM 626 N N . ILE A 1 81 ? -7.525 3.386 0.823 1.00 93.25 81 ILE A N 1
ATOM 627 C CA . ILE A 1 81 ? -6.651 3.321 -0.351 1.00 93.25 81 ILE A CA 1
ATOM 628 C C . ILE A 1 81 ? -6.846 4.537 -1.253 1.00 93.25 81 ILE A C 1
ATOM 630 O O . ILE A 1 81 ? -7.949 5.070 -1.382 1.00 93.25 81 ILE A O 1
ATOM 634 N N . LYS A 1 82 ? -5.762 4.990 -1.876 1.00 92.25 82 LYS A N 1
ATOM 635 C CA . LYS A 1 82 ? -5.789 6.002 -2.931 1.00 92.25 82 LYS A CA 1
ATOM 636 C C . LYS A 1 82 ? -4.780 5.659 -4.017 1.00 92.25 82 LYS A C 1
ATOM 638 O O . LYS A 1 82 ? -3.787 4.975 -3.754 1.00 92.25 82 LYS A O 1
ATOM 643 N N . LYS A 1 83 ? -5.011 6.179 -5.220 1.00 92.81 83 LYS A N 1
ATOM 644 C CA . LYS A 1 83 ? -4.048 6.071 -6.315 1.00 92.81 83 LYS A CA 1
ATOM 645 C C . LYS A 1 83 ? -2.853 6.970 -6.030 1.00 92.81 83 LYS A C 1
ATOM 647 O O . LYS A 1 83 ? -3.002 8.094 -5.555 1.00 92.81 83 LYS A O 1
ATOM 652 N N . THR A 1 84 ? -1.656 6.496 -6.314 1.00 91.69 84 THR A N 1
ATOM 653 C CA . THR A 1 84 ? -0.436 7.282 -6.149 1.00 91.69 84 THR A CA 1
ATOM 654 C C . THR A 1 84 ? 0.508 7.019 -7.288 1.00 91.69 84 THR A C 1
ATOM 656 O O . THR A 1 84 ? 0.728 5.882 -7.667 1.00 91.69 84 THR A O 1
ATOM 659 N N . THR A 1 85 ? 1.126 8.073 -7.790 1.00 88.31 85 THR A N 1
ATOM 660 C CA . THR A 1 85 ? 2.245 7.933 -8.712 1.00 88.31 85 THR A CA 1
ATOM 661 C C . THR A 1 85 ? 3.512 7.978 -7.879 1.00 88.31 85 THR A C 1
ATOM 663 O O . THR A 1 85 ? 3.796 8.997 -7.247 1.00 88.31 85 THR A O 1
ATOM 666 N N . PHE A 1 86 ? 4.238 6.864 -7.821 1.00 84.06 86 PHE A N 1
ATOM 667 C CA . PHE A 1 86 ? 5.477 6.779 -7.064 1.00 84.06 86 PHE A CA 1
ATOM 668 C C . PHE A 1 86 ? 6.563 6.110 -7.895 1.00 84.06 86 PHE A C 1
ATOM 670 O O . PHE A 1 86 ? 6.507 4.906 -8.120 1.00 84.06 86 PHE A O 1
ATOM 677 N N . CYS A 1 87 ? 7.563 6.913 -8.263 1.00 82.31 87 CYS A N 1
ATOM 678 C CA . CYS A 1 87 ? 8.812 6.540 -8.916 1.00 82.31 87 CYS A CA 1
ATOM 679 C C . CYS A 1 87 ? 8.708 5.823 -10.281 1.00 82.31 87 CYS A C 1
ATOM 681 O O . CYS A 1 87 ? 9.306 6.298 -11.240 1.00 82.31 87 CYS A O 1
ATOM 683 N N . ASP A 1 88 ? 7.946 4.742 -10.419 1.00 84.62 88 ASP A N 1
ATOM 684 C CA . ASP A 1 88 ? 7.615 4.134 -11.707 1.00 84.62 88 ASP A CA 1
ATOM 685 C C . ASP A 1 88 ? 6.298 4.735 -12.227 1.00 84.62 88 ASP A C 1
ATOM 687 O O . ASP A 1 88 ? 5.257 4.657 -11.572 1.00 84.62 88 ASP A O 1
ATOM 691 N N . THR A 1 89 ? 6.350 5.399 -13.384 1.00 84.81 89 THR A N 1
ATOM 692 C CA . THR A 1 89 ? 5.170 6.025 -14.016 1.00 84.81 89 THR A CA 1
ATOM 693 C C . THR A 1 89 ? 4.448 5.092 -14.985 1.00 84.81 89 THR A C 1
ATOM 695 O O . THR A 1 89 ? 3.383 5.450 -15.487 1.00 84.81 89 THR A O 1
ATOM 698 N N . THR A 1 90 ? 5.014 3.911 -15.252 1.00 87.81 90 THR A N 1
ATOM 699 C CA . THR A 1 90 ? 4.474 2.943 -16.215 1.00 87.81 90 THR A CA 1
ATOM 700 C C . THR A 1 90 ? 3.444 2.008 -15.589 1.00 87.81 90 THR A C 1
ATOM 702 O O . THR A 1 90 ? 2.542 1.546 -16.283 1.00 87.81 90 THR A O 1
ATOM 705 N N . VAL A 1 91 ? 3.535 1.784 -14.275 1.00 90.31 91 VAL A N 1
ATOM 706 C CA . VAL A 1 91 ? 2.618 0.933 -13.509 1.00 90.31 91 VAL A CA 1
ATOM 707 C C . VAL A 1 91 ? 1.666 1.754 -12.653 1.00 90.31 91 VAL A C 1
ATOM 709 O O . VAL A 1 91 ? 1.985 2.856 -12.195 1.00 90.31 91 VAL A O 1
ATOM 712 N N . GLN A 1 92 ? 0.483 1.201 -12.386 1.00 90.88 92 GLN A N 1
ATOM 713 C CA . GLN A 1 92 ? -0.406 1.785 -11.392 1.00 90.88 92 GLN A CA 1
ATOM 714 C C . GLN A 1 92 ? 0.115 1.452 -9.997 1.00 90.88 92 GLN A C 1
ATOM 716 O O . GLN A 1 92 ? 0.379 0.297 -9.664 1.00 90.88 92 GLN A O 1
ATOM 721 N N . ALA A 1 93 ? 0.249 2.485 -9.173 1.00 92.38 93 ALA A N 1
ATOM 722 C CA . ALA A 1 93 ? 0.641 2.339 -7.787 1.00 92.38 93 ALA A CA 1
ATOM 723 C C . ALA A 1 93 ? -0.410 2.949 -6.863 1.00 92.38 93 ALA A C 1
ATOM 725 O O . ALA A 1 93 ? -1.170 3.860 -7.214 1.00 92.38 93 ALA A O 1
ATOM 726 N N . TYR A 1 94 ? -0.446 2.423 -5.651 1.00 93.88 94 TYR A N 1
ATOM 727 C CA . TYR A 1 94 ? -1.427 2.760 -4.642 1.00 93.88 94 TYR A CA 1
ATOM 728 C C . TYR A 1 94 ? -0.752 2.822 -3.282 1.00 93.88 94 TYR A C 1
ATOM 730 O O . TYR A 1 94 ? 0.165 2.059 -2.974 1.00 93.88 94 TYR A O 1
ATOM 738 N N . THR A 1 95 ? -1.242 3.725 -2.443 1.00 95.12 95 THR A N 1
ATOM 739 C CA . THR A 1 95 ? -0.848 3.780 -1.035 1.00 95.12 95 THR A CA 1
ATOM 740 C C . THR A 1 95 ? -2.075 3.820 -0.166 1.00 95.12 95 THR A C 1
ATOM 742 O O . THR A 1 95 ? -3.148 4.293 -0.565 1.00 95.12 95 THR A O 1
ATOM 745 N N . GLY A 1 96 ? -1.906 3.338 1.053 1.00 95.56 96 GLY A N 1
ATOM 746 C CA . GLY A 1 96 ? -3.024 3.259 1.955 1.00 95.56 96 GLY A CA 1
ATOM 747 C C . GLY A 1 96 ? -2.669 2.812 3.350 1.00 95.56 96 GLY A C 1
ATOM 748 O O . GLY A 1 96 ? -1.505 2.648 3.714 1.00 95.56 96 GLY A O 1
ATOM 749 N N . TYR A 1 97 ? -3.734 2.630 4.116 1.00 95.81 97 TYR A N 1
ATOM 750 C CA . TYR A 1 97 ? -3.706 2.107 5.465 1.00 95.81 97 TYR A CA 1
ATOM 751 C C . TYR A 1 97 ? -4.663 0.927 5.573 1.00 95.81 97 TYR A C 1
ATOM 753 O O . TYR A 1 97 ? -5.812 1.015 5.141 1.00 95.81 97 TYR A O 1
ATOM 761 N N . ILE A 1 98 ? -4.190 -0.161 6.167 1.00 94.94 98 ILE A N 1
ATOM 762 C CA . ILE A 1 98 ? -5.013 -1.268 6.638 1.00 94.94 98 ILE A CA 1
ATOM 763 C C . ILE A 1 98 ? -5.279 -1.004 8.116 1.00 94.94 98 ILE A C 1
ATOM 765 O O . ILE A 1 98 ? -4.374 -1.045 8.949 1.00 94.94 98 ILE A O 1
ATOM 769 N N . ASP A 1 99 ? -6.521 -0.688 8.437 1.00 94.50 99 ASP A N 1
ATOM 770 C CA . ASP A 1 99 ? -6.978 -0.436 9.792 1.00 94.50 99 ASP A CA 1
ATOM 771 C C . ASP A 1 99 ? -7.379 -1.776 10.414 1.00 94.50 99 ASP A C 1
ATOM 773 O O . ASP A 1 99 ? -8.300 -2.436 9.936 1.00 94.50 99 ASP A O 1
ATOM 777 N N . ILE A 1 100 ? -6.657 -2.195 11.453 1.00 93.25 100 ILE A N 1
ATOM 778 C CA . ILE A 1 100 ? -6.887 -3.466 12.169 1.00 93.25 100 ILE A CA 1
ATOM 779 C C . ILE A 1 100 ? -7.726 -3.216 13.430 1.00 93.25 100 ILE A C 1
ATOM 781 O O . ILE A 1 100 ? -8.458 -4.074 13.916 1.00 93.25 100 ILE A O 1
ATOM 785 N N . SER A 1 101 ? -7.600 -2.015 13.991 1.00 89.81 101 SER A N 1
ATOM 786 C CA . SER A 1 101 ? -8.398 -1.539 15.114 1.00 89.81 101 SER A CA 1
ATOM 787 C C . SER A 1 101 ? -8.495 -0.014 15.069 1.00 89.81 101 SER A C 1
ATOM 789 O O . SER A 1 101 ? -7.941 0.634 14.184 1.00 89.81 101 SER A O 1
ATOM 791 N N . GLN A 1 102 ? -9.156 0.581 16.063 1.00 86.56 102 GLN A N 1
ATOM 792 C CA . GLN A 1 102 ? -9.289 2.038 16.179 1.00 86.56 102 GLN A CA 1
ATOM 793 C C . GLN A 1 102 ? -7.952 2.770 16.385 1.00 86.56 102 GLN A C 1
ATOM 795 O O . GLN A 1 102 ? -7.900 3.983 16.213 1.00 86.56 102 GLN A O 1
ATOM 800 N N . THR A 1 103 ? -6.893 2.059 16.784 1.00 90.94 103 THR A N 1
ATOM 801 C CA . THR A 1 103 ? -5.587 2.650 17.119 1.00 90.94 103 THR A CA 1
ATOM 802 C C . THR A 1 103 ? -4.418 2.033 16.354 1.00 90.94 103 THR A C 1
ATOM 804 O O . THR A 1 103 ? -3.297 2.528 16.456 1.00 90.94 103 THR A O 1
ATOM 807 N N . CYS A 1 104 ? -4.648 0.955 15.599 1.00 93.81 104 CYS A N 1
ATOM 808 C CA . CYS A 1 104 ? -3.607 0.247 14.861 1.00 93.81 104 CYS A CA 1
ATOM 809 C C . CYS A 1 104 ? -3.873 0.330 13.358 1.00 93.81 104 CYS A C 1
ATOM 811 O O . CYS A 1 104 ? -4.857 -0.227 12.861 1.00 93.81 104 CYS A O 1
ATOM 813 N N . HIS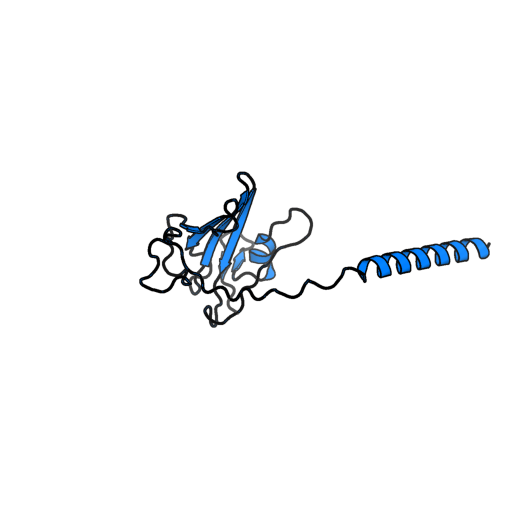 A 1 105 ? -2.965 1.008 12.656 1.00 94.94 105 HIS A N 1
ATOM 814 C CA . HIS A 1 105 ? -3.056 1.291 11.229 1.00 94.94 105 HIS A CA 1
ATOM 815 C C . HIS A 1 105 ? -1.749 0.885 10.548 1.00 94.94 105 HIS A C 1
ATOM 817 O O . HIS A 1 105 ? -0.688 1.428 10.861 1.00 94.94 105 HIS A O 1
ATOM 823 N N . LEU A 1 106 ? -1.823 -0.063 9.618 1.00 95.25 106 LEU A N 1
ATOM 824 C CA . LEU A 1 106 ? -0.680 -0.555 8.860 1.00 95.25 106 LEU A CA 1
ATOM 825 C C . LEU A 1 106 ? -0.576 0.201 7.540 1.00 95.25 106 LEU A C 1
ATOM 827 O O . LEU A 1 106 ? -1.464 0.104 6.700 1.00 95.25 106 LEU A O 1
ATOM 831 N N . PHE A 1 107 ? 0.496 0.958 7.351 1.00 95.69 107 PHE A N 1
ATOM 832 C CA . PHE A 1 107 ? 0.743 1.643 6.087 1.00 95.69 107 PHE A CA 1
ATOM 833 C C . PHE A 1 107 ? 1.289 0.671 5.030 1.00 95.69 107 PHE A C 1
ATOM 835 O O . PHE A 1 107 ? 2.136 -0.164 5.348 1.00 95.69 107 PHE A O 1
ATOM 842 N N . PHE A 1 108 ? 0.851 0.808 3.775 1.00 95.56 108 PHE A N 1
ATOM 843 C CA . PHE A 1 108 ? 1.335 -0.009 2.661 1.00 95.56 108 PHE A CA 1
ATOM 844 C C . PHE A 1 108 ? 1.595 0.801 1.384 1.00 95.56 108 PHE A C 1
ATOM 846 O O . PHE A 1 108 ? 0.952 1.823 1.123 1.00 95.56 108 PHE A O 1
ATOM 853 N N . TYR A 1 109 ? 2.507 0.267 0.570 1.00 94.44 109 TYR A N 1
ATOM 854 C CA . TYR A 1 109 ? 2.633 0.550 -0.857 1.00 94.44 109 TYR A CA 1
ATOM 855 C C . TYR A 1 109 ? 2.210 -0.694 -1.637 1.00 94.44 109 TYR A C 1
ATOM 857 O O . TYR A 1 109 ? 2.605 -1.804 -1.283 1.00 94.44 109 TYR A O 1
ATOM 865 N N . PHE A 1 110 ? 1.428 -0.499 -2.690 1.00 93.75 110 PHE A N 1
ATOM 866 C CA . PHE A 1 110 ? 1.002 -1.546 -3.609 1.00 93.75 110 PHE A CA 1
ATOM 867 C C . PHE A 1 110 ? 1.293 -1.099 -5.041 1.00 93.75 110 PHE A C 1
ATOM 869 O O . PHE A 1 110 ? 1.029 0.050 -5.398 1.00 93.75 110 PHE A O 1
ATOM 876 N N . PHE A 1 111 ? 1.846 -2.003 -5.840 1.00 93.00 111 PHE A N 1
ATOM 877 C CA . PHE A 1 111 ? 2.169 -1.788 -7.245 1.00 93.00 111 PHE A CA 1
ATOM 878 C C . PHE A 1 111 ? 1.525 -2.916 -8.034 1.00 93.00 111 PHE A C 1
ATOM 880 O O . PHE A 1 111 ? 1.631 -4.077 -7.639 1.00 93.00 111 PHE A O 1
ATOM 887 N N . GLU A 1 112 ? 0.858 -2.571 -9.125 1.00 92.00 112 GLU A N 1
ATOM 888 C CA . GLU A 1 112 ? 0.382 -3.566 -10.076 1.00 92.00 112 GLU A CA 1
ATOM 889 C C . GLU A 1 112 ? 1.552 -4.239 -10.804 1.00 92.00 112 GLU A C 1
ATOM 891 O O . GLU A 1 112 ? 2.646 -3.675 -10.925 1.00 92.00 112 GLU A O 1
ATOM 896 N N . SER A 1 113 ? 1.312 -5.458 -11.293 1.00 91.88 113 SER A N 1
ATOM 897 C CA . SER A 1 113 ? 2.284 -6.166 -12.122 1.00 91.88 113 SER A CA 1
ATOM 898 C C . SER A 1 113 ? 2.601 -5.372 -13.391 1.00 91.88 113 SER A C 1
ATOM 900 O O . SER A 1 113 ? 1.724 -4.763 -14.004 1.00 91.88 113 SER A O 1
ATOM 902 N N . ARG A 1 114 ? 3.868 -5.423 -13.818 1.00 90.38 114 ARG A N 1
ATOM 903 C CA . ARG A 1 114 ? 4.324 -4.876 -15.106 1.00 90.38 114 ARG A CA 1
ATOM 904 C C . ARG A 1 114 ? 3.891 -5.730 -16.302 1.00 90.38 114 ARG A C 1
ATOM 906 O O . ARG A 1 114 ? 3.971 -5.248 -17.428 1.00 90.38 114 ARG A O 1
ATOM 913 N N . SER A 1 115 ? 3.507 -6.987 -16.066 1.00 91.56 115 SER A N 1
ATOM 914 C CA . SER A 1 115 ? 3.147 -7.949 -17.112 1.00 91.56 115 SER A CA 1
ATOM 915 C C . SER A 1 115 ? 1.638 -7.971 -17.356 1.00 91.56 115 SER A C 1
ATOM 917 O O . SER A 1 115 ? 1.175 -7.322 -18.292 1.00 91.56 115 SER A O 1
ATOM 919 N N . ASP A 1 116 ? 0.868 -8.688 -16.533 1.00 91.12 116 ASP A N 1
ATOM 920 C CA . ASP A 1 116 ? -0.588 -8.789 -16.670 1.00 91.12 116 ASP A CA 1
ATOM 921 C C . ASP A 1 116 ? -1.256 -8.650 -15.288 1.00 91.12 116 ASP A C 1
ATOM 923 O O . ASP A 1 116 ? -1.440 -9.644 -14.582 1.00 91.12 116 ASP A O 1
ATOM 927 N N . PRO A 1 117 ? -1.609 -7.423 -14.858 1.00 88.94 117 PRO A N 1
ATOM 928 C CA . PRO A 1 117 ? -2.112 -7.178 -13.506 1.00 88.94 117 PRO A CA 1
ATOM 929 C C . PRO A 1 117 ? -3.464 -7.838 -13.208 1.00 88.94 117 PRO A C 1
ATOM 931 O O . PRO A 1 117 ? -3.790 -8.015 -12.037 1.00 88.94 117 PRO A O 1
ATOM 934 N N . ASP A 1 118 ? -4.230 -8.224 -14.234 1.00 86.75 118 ASP A N 1
ATOM 935 C CA . ASP A 1 118 ? -5.520 -8.898 -14.062 1.00 86.75 118 ASP A CA 1
ATOM 936 C C . ASP A 1 118 ? -5.363 -10.418 -13.860 1.00 86.75 118 ASP A C 1
ATOM 938 O O . ASP A 1 118 ? -6.295 -11.087 -13.405 1.00 86.75 118 ASP A O 1
ATOM 942 N N . ARG A 1 119 ? -4.201 -10.986 -14.219 1.00 89.56 119 ARG A N 1
ATOM 943 C CA . ARG A 1 119 ? -3.941 -12.438 -14.176 1.00 89.56 119 ARG A CA 1
ATOM 944 C C . ARG A 1 119 ? -2.821 -12.846 -13.232 1.00 89.56 119 ARG A C 1
ATOM 946 O O . ARG A 1 119 ? -2.803 -14.002 -12.813 1.00 89.56 119 ARG A O 1
ATOM 953 N N . ASP A 1 120 ? -1.897 -11.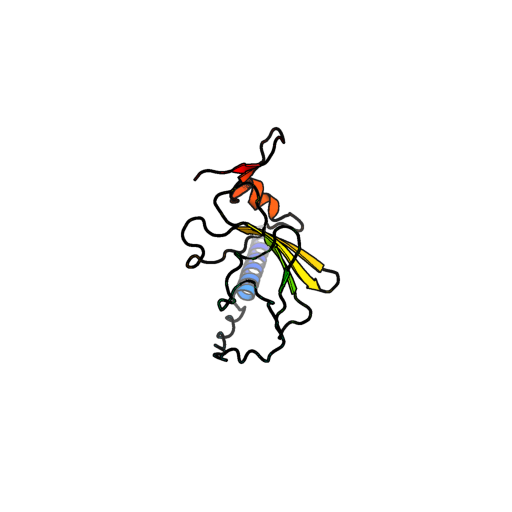941 -12.948 1.00 92.88 120 ASP A N 1
ATOM 954 C CA . ASP A 1 120 ? -0.748 -12.204 -12.094 1.00 92.88 120 ASP A CA 1
ATOM 955 C C . ASP A 1 120 ? -1.153 -12.252 -10.609 1.00 92.88 120 ASP A C 1
ATOM 957 O O . ASP A 1 120 ? -2.065 -11.557 -10.156 1.00 92.88 120 ASP A O 1
ATOM 961 N N . ASP A 1 121 ? -0.456 -13.081 -9.831 1.00 93.69 121 ASP A N 1
ATOM 962 C CA . ASP A 1 121 ? -0.740 -13.262 -8.407 1.00 93.69 121 ASP A CA 1
ATOM 963 C C . ASP A 1 121 ? -0.366 -12.026 -7.566 1.00 93.69 121 ASP A C 1
ATOM 965 O O . ASP A 1 121 ? 0.614 -11.323 -7.826 1.00 93.69 121 ASP A O 1
ATOM 969 N N . VAL A 1 122 ? -1.101 -11.806 -6.470 1.00 91.50 122 VAL A N 1
ATOM 970 C CA . VAL A 1 122 ? -0.780 -10.761 -5.487 1.00 91.50 122 VAL A CA 1
ATOM 971 C C . VAL A 1 122 ? 0.245 -11.278 -4.480 1.00 91.50 122 VAL A C 1
ATOM 973 O O . VAL A 1 122 ? -0.010 -12.228 -3.740 1.00 91.50 122 VAL A O 1
ATOM 976 N N . VAL A 1 123 ? 1.384 -10.592 -4.387 1.00 93.38 123 VAL A N 1
ATOM 977 C CA . VAL A 1 123 ? 2.441 -10.902 -3.418 1.00 93.38 123 VAL A CA 1
ATOM 978 C C . VAL A 1 123 ? 2.415 -9.910 -2.260 1.00 93.38 123 VAL A C 1
ATOM 980 O O . VAL A 1 123 ? 2.473 -8.696 -2.448 1.00 93.38 123 VAL A O 1
ATOM 983 N N . PHE A 1 124 ? 2.379 -10.437 -1.037 1.00 93.06 124 PHE A N 1
ATOM 984 C CA . PHE A 1 124 ? 2.534 -9.656 0.185 1.00 93.06 124 PHE A CA 1
ATOM 985 C C . PHE A 1 124 ? 3.962 -9.788 0.717 1.00 93.06 124 PHE A C 1
ATOM 987 O O . PHE A 1 124 ? 4.425 -10.896 0.990 1.00 93.06 124 PHE A O 1
ATOM 994 N N . TRP A 1 125 ? 4.651 -8.658 0.885 1.00 93.62 125 TRP A N 1
ATOM 995 C CA . TRP A 1 125 ? 6.025 -8.618 1.381 1.00 93.62 125 TRP A CA 1
ATOM 996 C C . TRP A 1 125 ? 6.132 -7.898 2.722 1.00 93.62 125 TRP A C 1
ATOM 998 O O . TRP A 1 125 ? 5.646 -6.776 2.893 1.00 93.62 125 TRP A O 1
ATOM 1008 N N . THR A 1 126 ? 6.860 -8.510 3.655 1.00 92.94 126 THR A N 1
ATOM 1009 C CA . THR A 1 126 ? 7.235 -7.887 4.924 1.00 92.94 126 THR A CA 1
ATOM 1010 C C . THR A 1 126 ? 8.686 -8.149 5.254 1.00 92.94 126 THR A C 1
ATOM 1012 O O . THR A 1 126 ? 9.146 -9.284 5.147 1.00 92.94 126 THR A O 1
ATOM 1015 N N . ASN A 1 127 ? 9.372 -7.125 5.752 1.00 91.12 127 ASN A N 1
ATOM 1016 C CA . ASN A 1 127 ? 10.689 -7.324 6.337 1.00 91.12 127 ASN A CA 1
ATOM 1017 C C . ASN A 1 127 ? 10.594 -7.901 7.750 1.00 91.12 127 ASN A C 1
ATOM 1019 O O . ASN A 1 127 ? 9.620 -7.685 8.471 1.00 91.12 127 ASN A O 1
ATOM 1023 N N . GLY A 1 128 ? 11.630 -8.652 8.123 1.00 88.44 128 GLY A N 1
ATOM 1024 C CA . GLY A 1 128 ? 11.741 -9.303 9.423 1.00 88.44 128 GLY A CA 1
ATOM 1025 C C . GLY A 1 128 ? 12.383 -8.429 10.504 1.00 88.44 128 GLY A C 1
ATOM 1026 O O . GLY A 1 128 ? 12.295 -7.202 10.496 1.00 88.44 128 GLY A O 1
ATOM 1027 N N . GLY A 1 129 ? 13.046 -9.090 11.455 1.00 83.12 129 GLY A N 1
ATOM 1028 C CA . GLY A 1 129 ? 13.559 -8.475 12.679 1.00 83.12 129 GLY A CA 1
ATOM 1029 C C . GLY A 1 129 ? 12.474 -8.410 13.754 1.00 83.12 129 GLY A C 1
ATOM 1030 O O . GLY A 1 129 ? 11.621 -9.287 13.852 1.00 83.12 129 GLY A O 1
ATOM 1031 N N . PRO A 1 130 ? 12.535 -7.417 14.634 1.00 87.69 130 PRO A N 1
ATOM 1032 C CA . PRO A 1 130 ? 11.301 -6.800 15.103 1.00 87.69 130 PRO A CA 1
ATOM 1033 C C . PRO A 1 130 ? 11.371 -5.278 14.940 1.00 87.69 130 PRO A C 1
ATOM 1035 O O . PRO A 1 130 ? 12.331 -4.638 15.359 1.00 87.69 130 PRO A O 1
ATOM 1038 N N . GLY A 1 131 ? 10.333 -4.692 14.341 1.00 85.19 131 GLY A N 1
ATOM 1039 C CA . GLY A 1 131 ? 10.195 -3.237 14.202 1.00 85.19 131 GLY A CA 1
ATOM 1040 C C . GLY A 1 131 ? 10.893 -2.609 12.990 1.00 85.19 131 GLY A C 1
ATOM 1041 O O . GLY A 1 131 ? 10.782 -1.399 12.801 1.00 85.19 131 GLY A O 1
ATOM 1042 N N . CYS A 1 132 ? 11.577 -3.386 12.146 1.00 86.25 132 CYS A N 1
ATOM 1043 C CA . CYS A 1 132 ? 12.096 -2.877 10.878 1.00 86.25 132 CYS A CA 1
ATOM 1044 C C . CYS A 1 132 ? 10.958 -2.640 9.875 1.00 86.25 132 CYS A C 1
ATOM 1046 O O . CYS A 1 132 ? 9.995 -3.400 9.804 1.00 86.25 132 CYS A O 1
ATOM 1048 N N . SER A 1 133 ? 11.076 -1.577 9.078 1.00 89.50 133 SER A N 1
ATOM 1049 C CA . SER A 1 133 ? 10.080 -1.243 8.060 1.00 89.50 133 SER A CA 1
ATOM 1050 C C . SER A 1 133 ? 10.251 -2.098 6.804 1.00 89.50 133 SER A C 1
ATOM 1052 O O . SER A 1 133 ? 11.359 -2.245 6.278 1.00 89.50 133 SER A O 1
ATOM 1054 N N . SER A 1 134 ? 9.137 -2.575 6.247 1.00 92.62 134 SER A N 1
ATOM 1055 C CA . SER A 1 134 ? 9.097 -3.216 4.924 1.00 92.62 134 SER A CA 1
ATOM 1056 C C . SER A 1 134 ? 9.544 -2.284 3.789 1.00 92.62 134 SER A C 1
ATOM 1058 O O . SER A 1 134 ? 9.915 -2.751 2.717 1.00 92.62 134 SER A O 1
ATOM 1060 N N . LEU A 1 135 ? 9.591 -0.966 4.032 1.00 90.31 135 LEU A N 1
ATOM 1061 C CA . LEU A 1 135 ? 10.109 0.012 3.072 1.00 90.31 135 LEU A CA 1
ATOM 1062 C C . LEU A 1 135 ? 11.599 -0.183 2.764 1.00 90.31 135 LEU A C 1
ATOM 1064 O O . LEU A 1 135 ? 12.052 0.237 1.707 1.00 90.31 135 LEU A O 1
ATOM 1068 N N . VAL A 1 136 ? 12.361 -0.843 3.643 1.00 87.94 136 VAL A N 1
ATOM 1069 C CA . VAL A 1 136 ? 13.753 -1.213 3.338 1.00 87.94 136 VAL A CA 1
ATOM 1070 C C . VAL A 1 136 ? 13.801 -2.149 2.127 1.00 87.94 136 VAL A C 1
ATOM 1072 O O . VAL A 1 136 ? 14.580 -1.919 1.212 1.00 87.94 136 VAL A O 1
ATOM 1075 N N . GLY A 1 137 ? 12.904 -3.137 2.063 1.00 89.31 137 GLY A N 1
ATOM 1076 C CA . GLY A 1 137 ? 12.847 -4.083 0.947 1.00 89.31 137 GLY A CA 1
ATOM 1077 C C . GLY A 1 137 ? 12.352 -3.401 -0.326 1.00 89.31 137 GLY A C 1
ATOM 1078 O O . GLY A 1 137 ? 12.869 -3.645 -1.414 1.00 89.31 137 GLY A O 1
ATOM 1079 N N . LEU A 1 138 ? 11.418 -2.455 -0.169 1.00 90.31 138 LEU A N 1
ATOM 1080 C CA . LEU A 1 138 ? 10.950 -1.612 -1.265 1.00 90.31 138 LEU A CA 1
ATOM 1081 C C . LEU A 1 138 ? 12.082 -0.776 -1.883 1.00 90.31 138 LEU A C 1
ATOM 1083 O O . LEU A 1 138 ? 12.152 -0.667 -3.097 1.00 90.31 138 LEU A O 1
ATOM 1087 N N . PHE A 1 139 ? 12.954 -0.174 -1.075 1.00 88.25 139 PHE A N 1
ATOM 1088 C CA . PHE A 1 139 ? 13.946 0.781 -1.580 1.00 88.25 139 PHE A CA 1
ATOM 1089 C C . PHE A 1 139 ? 15.329 0.206 -1.851 1.00 88.25 139 PHE A C 1
ATOM 1091 O O . PHE A 1 139 ? 16.102 0.846 -2.559 1.00 88.25 139 PHE A O 1
ATOM 1098 N N . MET A 1 140 ? 15.665 -0.943 -1.269 1.00 85.06 140 MET A N 1
ATOM 1099 C CA . MET A 1 140 ? 17.030 -1.479 -1.293 1.00 85.06 140 MET A CA 1
ATOM 1100 C C . MET A 1 140 ? 17.121 -2.913 -1.818 1.00 85.06 140 MET A C 1
ATOM 1102 O O . MET A 1 140 ? 18.226 -3.370 -2.094 1.00 85.06 140 MET A O 1
ATOM 1106 N N . GLU A 1 141 ? 16.003 -3.629 -1.965 1.00 86.56 141 GLU A N 1
ATOM 1107 C CA . GLU A 1 141 ? 16.025 -5.046 -2.351 1.00 86.56 141 GLU A CA 1
ATOM 1108 C C . GLU A 1 141 ? 15.275 -5.288 -3.665 1.00 86.56 141 GLU A C 1
ATOM 1110 O O . GLU A 1 141 ? 15.890 -5.515 -4.707 1.00 86.56 141 GLU A O 1
ATOM 1115 N N . LEU A 1 142 ? 13.943 -5.235 -3.618 1.00 87.94 142 LEU A N 1
ATOM 1116 C CA . LEU A 1 142 ? 13.061 -5.811 -4.640 1.00 87.94 142 LEU A CA 1
ATOM 1117 C C . LEU A 1 142 ? 11.968 -4.870 -5.139 1.00 87.94 142 LEU A C 1
ATOM 1119 O O . LEU A 1 142 ? 11.170 -5.257 -5.989 1.00 87.94 142 LEU A O 1
ATOM 1123 N N . GLY A 1 143 ? 11.888 -3.650 -4.610 1.00 88.56 143 GLY A N 1
ATOM 1124 C CA . GLY A 1 143 ? 10.914 -2.699 -5.118 1.00 88.56 143 GLY A CA 1
ATOM 1125 C C . GLY A 1 143 ? 11.266 -2.166 -6.507 1.00 88.56 143 GLY A C 1
ATOM 1126 O O . GLY A 1 143 ? 12.383 -2.332 -7.002 1.00 88.56 143 GLY A O 1
ATOM 1127 N N . PRO A 1 144 ? 10.312 -1.468 -7.139 1.00 88.56 144 PRO A N 1
ATOM 1128 C CA . PRO A 1 144 ? 10.461 -0.971 -8.502 1.00 88.56 144 PRO A CA 1
ATOM 1129 C C . PRO A 1 144 ? 11.517 0.131 -8.629 1.00 88.56 144 PRO A C 1
ATOM 1131 O O . PRO A 1 144 ? 11.825 0.539 -9.748 1.00 88.56 144 PRO A O 1
ATOM 1134 N N . CYS A 1 145 ? 12.043 0.635 -7.508 1.00 85.25 145 CYS A N 1
ATOM 1135 C CA . CYS A 1 145 ? 12.898 1.806 -7.456 1.00 85.25 145 CYS A CA 1
ATOM 1136 C C . CYS A 1 145 ? 13.957 1.728 -6.367 1.00 85.25 145 CYS A C 1
ATOM 1138 O O . CYS A 1 145 ? 13.691 1.229 -5.275 1.00 85.25 145 CYS A O 1
ATOM 1140 N N . HIS A 1 146 ? 15.116 2.320 -6.643 1.00 82.50 146 HIS A N 1
ATOM 1141 C CA . HIS A 1 146 ? 16.199 2.455 -5.677 1.00 82.50 146 HIS A CA 1
ATOM 1142 C C . HIS A 1 146 ? 16.359 3.913 -5.247 1.00 82.50 146 HIS A C 1
ATOM 1144 O O . HIS A 1 146 ? 16.123 4.837 -6.026 1.00 82.50 146 HIS A O 1
ATOM 1150 N N . VAL A 1 147 ? 16.752 4.129 -3.994 1.00 81.06 147 VAL A N 1
ATOM 1151 C CA . VAL A 1 147 ? 17.058 5.475 -3.493 1.00 81.06 147 VAL A CA 1
ATOM 1152 C C . VAL A 1 147 ? 18.459 5.868 -3.958 1.00 81.06 147 VAL A C 1
ATOM 1154 O O . VAL A 1 147 ? 19.408 5.100 -3.791 1.00 81.06 147 VAL A O 1
ATOM 1157 N N . ASP A 1 148 ? 18.597 7.060 -4.540 1.00 76.81 148 ASP A N 1
ATOM 1158 C CA . ASP A 1 148 ? 19.911 7.616 -4.871 1.00 76.81 148 ASP A CA 1
ATOM 1159 C C . ASP A 1 148 ? 20.711 7.834 -3.576 1.00 76.81 148 ASP A C 1
ATOM 1161 O O . ASP A 1 148 ? 20.226 8.426 -2.609 1.00 76.81 148 ASP A O 1
ATOM 1165 N N . VAL A 1 149 ? 21.964 7.377 -3.571 1.00 69.56 149 VAL A N 1
ATOM 1166 C CA . VAL A 1 149 ? 22.904 7.500 -2.447 1.00 69.56 149 VAL A CA 1
ATOM 1167 C C . VAL A 1 149 ? 23.173 8.970 -2.101 1.00 69.56 149 VAL A C 1
ATOM 1169 O O . VAL A 1 149 ? 23.512 9.288 -0.962 1.00 69.56 149 VAL A O 1
ATOM 1172 N N . LEU A 1 150 ? 22.991 9.877 -3.066 1.00 71.69 150 LEU A N 1
ATOM 1173 C CA . LEU A 1 150 ? 23.113 11.322 -2.868 1.00 71.69 150 LEU A CA 1
ATOM 1174 C C . LEU A 1 150 ? 21.835 11.971 -2.304 1.00 71.69 150 LEU A C 1
ATOM 1176 O O . LEU A 1 150 ? 21.853 13.154 -1.969 1.00 71.69 150 LEU A O 1
ATOM 1180 N N . GLY A 1 151 ? 20.739 11.218 -2.165 1.00 65.19 151 GLY A N 1
ATOM 1181 C CA . GLY A 1 151 ? 19.471 11.696 -1.610 1.00 65.19 151 GLY A CA 1
ATOM 1182 C C . GLY A 1 151 ? 18.649 12.571 -2.559 1.00 65.19 151 GLY A C 1
ATOM 1183 O O . GLY A 1 151 ? 17.727 13.250 -2.109 1.00 65.19 151 GLY A O 1
ATOM 1184 N N . ASN A 1 152 ? 18.953 12.564 -3.861 1.00 71.94 152 ASN A N 1
ATOM 1185 C CA . ASN A 1 152 ? 18.266 13.410 -4.843 1.00 71.94 152 ASN A CA 1
ATOM 1186 C C . ASN A 1 152 ? 16.885 12.874 -5.262 1.00 71.94 152 ASN A C 1
ATOM 1188 O O . ASN A 1 152 ? 16.141 13.573 -5.949 1.00 71.94 152 ASN A O 1
ATOM 1192 N N . GLY A 1 153 ? 16.525 11.653 -4.852 1.00 69.94 153 GLY A N 1
ATOM 1193 C CA . GLY A 1 153 ? 15.232 11.043 -5.150 1.00 69.94 153 GLY A CA 1
ATOM 1194 C C . GLY A 1 153 ? 15.281 9.517 -5.195 1.00 69.94 153 GLY A C 1
ATOM 1195 O O . GLY A 1 153 ? 16.256 8.896 -4.770 1.00 69.94 153 GLY A O 1
ATOM 1196 N N . ALA A 1 154 ? 14.199 8.926 -5.702 1.00 71.94 154 ALA A N 1
ATOM 1197 C CA . ALA A 1 154 ? 14.129 7.511 -6.047 1.00 71.94 154 ALA A CA 1
ATOM 1198 C C . ALA A 1 154 ? 14.107 7.371 -7.575 1.00 71.94 154 ALA A C 1
ATOM 1200 O O . ALA A 1 154 ? 13.345 8.074 -8.241 1.00 71.94 154 ALA A O 1
ATOM 1201 N N . GLU A 1 155 ? 14.930 6.472 -8.107 1.00 72.19 155 GLU A N 1
ATOM 1202 C CA . GLU A 1 155 ? 15.048 6.193 -9.539 1.00 72.19 155 GLU A CA 1
ATOM 1203 C C . GLU A 1 155 ? 14.440 4.830 -9.874 1.00 72.19 155 GLU A C 1
ATOM 1205 O O . GLU A 1 155 ? 14.570 3.873 -9.104 1.00 72.19 155 GLU A O 1
ATOM 1210 N N . THR A 1 156 ? 13.769 4.735 -11.025 1.00 73.25 156 THR A N 1
ATOM 1211 C CA . THR A 1 156 ? 13.134 3.496 -11.486 1.00 73.25 156 THR A CA 1
ATOM 1212 C C . THR A 1 156 ? 14.185 2.457 -11.860 1.00 73.25 156 THR A C 1
ATOM 1214 O O . THR A 1 156 ? 15.075 2.718 -12.669 1.00 73.25 156 THR A O 1
ATOM 1217 N N . LYS A 1 157 ? 14.047 1.244 -11.325 1.00 66.75 157 LYS A N 1
ATOM 1218 C CA . LYS A 1 157 ? 14.832 0.087 -11.744 1.00 66.75 157 LYS A CA 1
ATOM 1219 C C . LYS A 1 157 ? 14.226 -0.465 -13.036 1.00 66.75 157 LYS A C 1
ATOM 1221 O O . LYS A 1 157 ? 13.139 -1.043 -13.012 1.00 66.75 157 LYS A O 1
ATOM 1226 N N . LEU A 1 158 ? 14.918 -0.238 -14.153 1.00 62.03 158 LEU A N 1
ATOM 1227 C CA . LEU A 1 158 ? 14.633 -0.891 -15.430 1.00 62.03 158 LEU A CA 1
ATOM 1228 C C . LEU A 1 158 ? 15.193 -2.316 -15.347 1.00 62.03 158 LEU A C 1
ATOM 1230 O O . LEU A 1 158 ? 16.410 -2.485 -15.263 1.00 62.03 158 LEU A O 1
ATOM 1234 N N . GLU A 1 159 ? 14.312 -3.312 -15.302 1.00 56.66 159 GLU A N 1
ATOM 1235 C CA . GLU A 1 159 ? 14.664 -4.732 -15.451 1.00 56.66 159 GLU A CA 1
ATOM 1236 C C . GLU A 1 159 ? 14.305 -5.221 -16.855 1.00 56.66 159 GLU A C 1
ATOM 1238 O O . GLU A 1 159 ? 13.238 -4.803 -17.363 1.00 56.66 159 GLU A O 1
#

Organism: NCBI:txid153913

Foldseek 3Di:
DPPVVVVVVVVVVVVVVVVVVVVVPPDDDPPPPPPPDDCPPPDPQCPPPLDDPDPPDPPSFAQPAWDWHDDPVQRQWIKTKGWDDAQDPQWTKMWTWIGNHPPDTDTDIDTADPPDRVPDDDDDDADDDPPDGSVCCCAPNDNQWHQDPVRPGTHGDDD

pLDDT: mean 74.59, std 19.71, range [29.39, 95.81]

Secondary structure (DSSP, 8-state):
--HHHHHHHHHHHHHHHHHHHHHH-S--PPP-----------S------SSSS-TT--TT--SSSPEEEEETTEEEEEEEEEEEEESEEEEEEEEEEEESSSS-EEEEEEE--SS-TTTSPPPP----TTT--THHHHHHTSSSEEE-TTSS-EEE---